Protein AF-A0A1L9QXM4-F1 (afdb_monomer_lite)

InterPro domains:
  IPR019239 Bacterial antitoxin of type II TA system, VapB [PF09957] (9-47)

Organism: NCBI:txid1925591

Radius of gyration: 21.34 Å; chains: 1; bounding box: 46×49×43 Å

Foldseek 3Di:
DPPDPPDDDDDDDPVVLVVLCVVDPDPDSVVSVVVVVVVVVVVVVVVVVVVVVVVPPPPPPPPPVVVVPD

pLDDT: mean 74.16, std 15.81, range [39.0, 94.94]

Secondary structure (DSSP, 8-state):
-------------HHHHHHHHHH-S-SSHHHHHHHHHHHHHHHHHHHHHHHHTTT----TT--TTGGG--

Structure (mmCIF, N/CA/C/O backbone):
data_AF-A0A1L9QXM4-F1
#
_entry.id   AF-A0A1L9QXM4-F1
#
loop_
_atom_site.group_PDB
_atom_site.id
_atom_site.type_symbol
_atom_site.label_atom_id
_atom_site.label_alt_id
_atom_site.label_comp_id
_atom_site.label_asym_id
_atom_site.label_entity_id
_atom_site.label_seq_id
_atom_site.pdbx_PDB_ins_code
_atom_site.Cartn_x
_atom_site.Cartn_y
_atom_site.Cartn_z
_atom_site.occupancy
_atom_site.B_iso_or_equiv
_atom_site.auth_seq_id
_atom_site.auth_comp_id
_atom_site.auth_asym_id
_atom_site.auth_atom_id
_atom_site.pdbx_PDB_model_num
ATOM 1 N N . MET A 1 1 ? 18.827 4.783 16.990 1.00 39.00 1 MET A N 1
ATOM 2 C CA . MET A 1 1 ? 18.633 3.358 16.666 1.00 39.00 1 MET A CA 1
ATOM 3 C C . MET A 1 1 ? 18.412 3.291 15.176 1.00 39.00 1 MET A C 1
ATOM 5 O O . MET A 1 1 ? 17.476 3.909 14.687 1.00 39.00 1 MET A O 1
ATOM 9 N N . GLU A 1 2 ? 19.359 2.693 14.469 1.00 42.34 2 GLU A N 1
ATOM 10 C CA . GLU A 1 2 ? 19.327 2.530 13.020 1.00 42.34 2 GLU A CA 1
ATOM 11 C C . GLU A 1 2 ? 18.201 1.544 12.700 1.00 42.34 2 GLU A C 1
ATOM 13 O O . GLU A 1 2 ? 18.289 0.364 13.034 1.00 42.34 2 GLU A O 1
ATOM 18 N N . ASN A 1 3 ? 17.080 2.051 12.182 1.00 51.69 3 ASN A N 1
ATOM 19 C CA . ASN A 1 3 ? 15.995 1.205 11.699 1.00 51.69 3 ASN A CA 1
ATOM 20 C C . ASN A 1 3 ? 16.499 0.534 10.422 1.00 51.69 3 ASN A C 1
ATOM 22 O O . ASN A 1 3 ? 16.365 1.087 9.337 1.00 51.69 3 ASN A O 1
ATOM 26 N N . ASN A 1 4 ? 17.139 -0.622 10.566 1.00 54.12 4 ASN A N 1
ATOM 27 C CA . ASN A 1 4 ? 17.460 -1.479 9.440 1.00 54.12 4 ASN A CA 1
ATOM 28 C C . ASN A 1 4 ? 16.144 -2.127 8.972 1.00 54.12 4 ASN A C 1
ATOM 30 O O . ASN A 1 4 ? 15.569 -2.895 9.753 1.00 54.12 4 ASN A O 1
ATOM 34 N N . PRO A 1 5 ? 15.610 -1.813 7.777 1.00 58.91 5 PRO A N 1
ATOM 35 C CA . PRO A 1 5 ? 14.402 -2.468 7.300 1.00 58.91 5 PRO A CA 1
ATOM 36 C C . PRO A 1 5 ? 14.698 -3.962 7.136 1.00 58.91 5 PRO A C 1
ATOM 38 O O . PRO A 1 5 ? 15.492 -4.375 6.291 1.00 58.91 5 PRO A O 1
ATOM 41 N N . ALA A 1 6 ? 14.078 -4.790 7.978 1.00 62.00 6 ALA A N 1
ATOM 42 C CA . ALA A 1 6 ? 14.124 -6.234 7.825 1.00 62.00 6 ALA A CA 1
ATOM 43 C C . ALA A 1 6 ? 13.333 -6.597 6.562 1.00 62.00 6 ALA A C 1
ATOM 45 O O . ALA A 1 6 ? 12.101 -6.611 6.568 1.00 62.00 6 ALA A O 1
ATOM 46 N N . GLY A 1 7 ? 14.046 -6.837 5.460 1.00 61.53 7 GLY A N 1
ATOM 47 C CA . GLY A 1 7 ? 13.441 -7.270 4.206 1.00 61.53 7 GLY A CA 1
ATOM 48 C C . GLY A 1 7 ? 12.619 -8.538 4.428 1.00 61.53 7 GLY A C 1
ATOM 49 O O . GLY A 1 7 ? 13.139 -9.545 4.906 1.00 61.53 7 GLY A O 1
ATOM 50 N N . THR A 1 8 ? 11.331 -8.481 4.101 1.00 72.25 8 THR A N 1
ATOM 51 C CA . THR A 1 8 ? 10.432 -9.639 4.131 1.00 72.25 8 THR A CA 1
ATOM 52 C C . THR A 1 8 ? 10.152 -10.054 2.694 1.00 72.25 8 THR A C 1
ATOM 54 O O . THR A 1 8 ? 9.718 -9.227 1.895 1.00 72.25 8 THR A O 1
ATOM 57 N N . LEU A 1 9 ? 10.411 -11.319 2.352 1.00 77.00 9 LEU A N 1
ATOM 58 C CA . LEU A 1 9 ? 10.073 -11.847 1.033 1.00 77.00 9 LEU A CA 1
ATOM 59 C C . LEU A 1 9 ? 8.573 -12.149 0.991 1.00 77.00 9 LEU A C 1
ATOM 61 O O . LEU A 1 9 ? 8.082 -12.976 1.757 1.00 77.00 9 LEU A O 1
ATOM 65 N N . ILE A 1 10 ? 7.859 -11.458 0.108 1.00 81.62 10 ILE A N 1
ATOM 66 C CA . ILE A 1 10 ? 6.425 -11.624 -0.119 1.00 81.62 10 ILE A CA 1
ATOM 67 C C . ILE A 1 10 ? 6.245 -11.971 -1.592 1.00 81.62 10 ILE A C 1
ATOM 69 O O . ILE A 1 10 ? 6.773 -11.277 -2.460 1.00 81.62 10 ILE A O 1
ATOM 73 N N . GLU A 1 11 ? 5.508 -13.041 -1.875 1.00 87.12 11 GLU A N 1
ATOM 74 C CA . GLU A 1 11 ? 5.086 -13.347 -3.238 1.00 87.12 11 GLU A CA 1
ATOM 75 C C . GLU A 1 11 ? 3.926 -12.425 -3.622 1.00 87.12 11 GLU A C 1
ATOM 77 O O . GLU A 1 11 ? 2.911 -12.353 -2.929 1.00 87.12 11 GLU A O 1
ATOM 82 N N . ILE A 1 12 ? 4.099 -11.691 -4.719 1.00 86.06 12 ILE A N 1
ATOM 83 C CA . ILE A 1 12 ? 3.111 -10.756 -5.260 1.00 86.06 12 ILE A CA 1
ATOM 84 C C . ILE A 1 12 ? 2.862 -11.155 -6.711 1.00 86.06 12 ILE A C 1
ATOM 86 O O . ILE A 1 12 ? 3.803 -11.500 -7.427 1.00 86.06 12 ILE A O 1
ATOM 90 N N . ASP A 1 13 ? 1.603 -11.094 -7.145 1.00 91.06 13 ASP A N 1
ATOM 91 C CA . ASP A 1 13 ? 1.253 -11.295 -8.549 1.00 91.06 13 ASP A CA 1
ATOM 92 C C . ASP A 1 13 ? 2.035 -10.291 -9.428 1.00 91.06 13 ASP A C 1
ATOM 94 O O . ASP A 1 13 ? 1.905 -9.075 -9.238 1.00 91.06 13 ASP A O 1
ATOM 98 N N . PRO A 1 14 ? 2.857 -10.766 -10.382 1.00 91.38 14 PRO A N 1
ATOM 99 C CA . PRO A 1 14 ? 3.671 -9.894 -11.218 1.00 91.38 14 PRO A CA 1
ATOM 100 C C . PRO A 1 14 ? 2.834 -8.946 -12.084 1.00 91.38 14 PRO A C 1
ATOM 102 O O . PRO A 1 14 ? 3.282 -7.827 -12.342 1.00 91.38 14 PRO A O 1
ATOM 105 N N . MET A 1 15 ? 1.627 -9.344 -12.504 1.00 94.94 15 MET A N 1
ATOM 106 C CA . MET A 1 15 ? 0.743 -8.466 -13.277 1.00 94.94 15 MET A CA 1
ATOM 107 C C . MET A 1 15 ? 0.230 -7.314 -12.412 1.00 94.94 15 MET A C 1
ATOM 109 O O . MET A 1 15 ? 0.267 -6.161 -12.840 1.00 94.94 15 MET A O 1
ATOM 113 N N . LEU A 1 16 ? -0.159 -7.613 -11.169 1.00 91.31 16 LEU A N 1
ATOM 114 C CA . LEU A 1 16 ? -0.606 -6.608 -10.206 1.00 91.31 16 LEU A CA 1
ATOM 115 C C . LEU A 1 16 ? 0.516 -5.621 -9.861 1.00 91.31 16 LEU A C 1
ATOM 117 O O . LEU A 1 16 ? 0.291 -4.412 -9.822 1.00 91.31 16 LEU A O 1
ATOM 121 N N . LEU A 1 17 ? 1.736 -6.123 -9.638 1.00 90.50 17 LEU A N 1
ATOM 122 C CA . LEU A 1 17 ? 2.892 -5.273 -9.354 1.00 90.50 17 LEU A CA 1
ATOM 123 C C . LEU A 1 17 ? 3.220 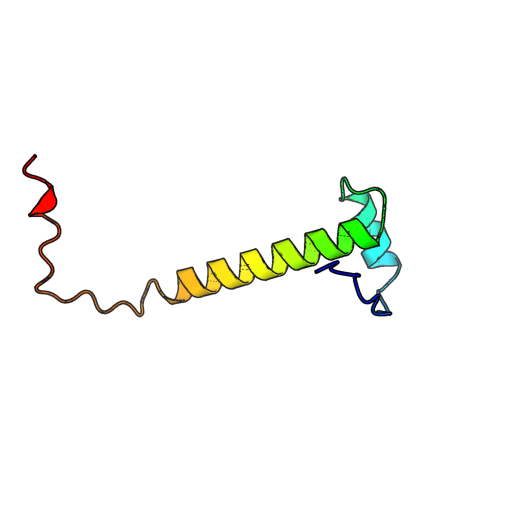-4.359 -10.540 1.00 90.50 17 LEU A C 1
ATOM 125 O O . LEU A 1 17 ? 3.520 -3.183 -10.343 1.00 90.50 17 LEU A O 1
ATOM 129 N N . GLN A 1 18 ? 3.153 -4.882 -11.765 1.00 92.44 18 GLN A N 1
ATOM 130 C CA . GLN A 1 18 ? 3.419 -4.102 -12.969 1.00 92.44 18 GLN A CA 1
ATOM 131 C C . GLN A 1 18 ? 2.376 -2.998 -13.177 1.00 92.44 18 GLN A C 1
ATOM 133 O O . GLN A 1 18 ? 2.743 -1.867 -13.498 1.00 92.44 18 GLN A O 1
ATOM 138 N N . GLU A 1 19 ? 1.094 -3.303 -12.972 1.00 94.06 19 GLU A N 1
ATOM 139 C CA . GLU A 1 19 ? 0.022 -2.309 -13.050 1.00 94.06 19 GLU A CA 1
ATOM 140 C C . GLU A 1 19 ? 0.200 -1.221 -11.983 1.00 94.06 19 GLU A C 1
ATOM 142 O O . GLU A 1 19 ? 0.172 -0.029 -12.292 1.00 94.06 19 GLU A O 1
ATOM 147 N N . ALA A 1 20 ? 0.485 -1.619 -10.741 1.00 90.56 20 ALA A N 1
ATOM 148 C CA . ALA A 1 20 ? 0.723 -0.682 -9.653 1.00 90.56 20 ALA A CA 1
ATOM 149 C C . ALA A 1 20 ? 1.958 0.203 -9.906 1.00 90.56 20 ALA A C 1
ATOM 151 O O . ALA A 1 20 ? 1.900 1.405 -9.652 1.00 90.56 20 ALA A O 1
ATOM 152 N N . LEU A 1 21 ? 3.044 -0.347 -10.466 1.00 92.25 21 LEU A N 1
ATOM 153 C CA . LEU A 1 21 ? 4.229 0.419 -10.874 1.00 92.25 21 LEU A CA 1
ATOM 154 C C . LEU A 1 21 ? 3.919 1.414 -11.996 1.00 92.25 21 LEU A C 1
ATOM 156 O O . LEU A 1 21 ? 4.409 2.538 -11.954 1.00 92.25 21 LEU A O 1
ATOM 160 N N . ALA A 1 22 ? 3.093 1.031 -12.971 1.00 92.44 22 ALA A N 1
ATOM 161 C CA . ALA A 1 22 ? 2.705 1.911 -14.072 1.00 92.44 22 ALA A CA 1
ATOM 162 C C . ALA A 1 22 ? 1.857 3.111 -13.606 1.00 92.44 22 ALA A C 1
ATOM 164 O O . ALA A 1 22 ? 1.923 4.182 -14.208 1.00 92.44 22 ALA A O 1
ATOM 165 N N . LEU A 1 23 ? 1.075 2.938 -12.535 1.00 92.31 23 LEU A N 1
ATOM 166 C CA . LEU A 1 23 ? 0.272 3.997 -11.907 1.00 92.31 23 LEU A CA 1
ATOM 167 C C . LEU A 1 23 ? 1.053 4.809 -10.860 1.00 92.31 23 LEU A C 1
ATOM 169 O O . LEU A 1 23 ? 0.632 5.892 -10.448 1.00 92.31 23 LEU A O 1
ATOM 173 N N . SER A 1 24 ? 2.185 4.276 -10.421 1.00 82.56 24 SER A N 1
ATOM 174 C CA . SER A 1 24 ? 3.038 4.818 -9.377 1.00 82.56 24 SER A CA 1
ATOM 175 C C . SER A 1 24 ? 4.010 5.866 -9.918 1.00 82.56 24 SER A C 1
ATOM 177 O O . SER A 1 24 ? 4.475 5.804 -11.052 1.00 82.56 24 SER A O 1
ATOM 179 N N . LYS A 1 25 ? 4.371 6.833 -9.068 1.00 85.12 25 LYS A N 1
ATOM 180 C CA . LYS A 1 25 ? 5.488 7.759 -9.333 1.00 85.12 25 LYS A CA 1
ATOM 181 C C . LYS A 1 25 ? 6.837 7.201 -8.866 1.00 85.12 25 LYS A C 1
ATOM 183 O O . LYS A 1 25 ? 7.870 7.802 -9.153 1.00 85.12 25 LYS A O 1
ATOM 188 N N . SER A 1 26 ? 6.820 6.099 -8.123 1.00 81.06 26 SER A N 1
ATOM 189 C CA . SER A 1 26 ? 7.994 5.462 -7.542 1.00 81.06 26 SER A CA 1
ATOM 190 C C . SER A 1 26 ? 8.707 4.584 -8.573 1.00 81.06 26 SER A C 1
ATOM 192 O O . SER A 1 26 ? 8.052 3.784 -9.247 1.00 81.06 26 SER A O 1
ATOM 194 N N . PRO A 1 27 ? 10.041 4.687 -8.681 1.00 78.62 27 PRO A N 1
ATOM 195 C CA . PRO A 1 27 ? 10.839 3.875 -9.593 1.00 78.62 27 PRO A CA 1
ATOM 196 C C . PRO A 1 27 ? 11.081 2.442 -9.098 1.00 78.62 27 PRO A C 1
ATOM 198 O O . PRO A 1 27 ? 11.449 1.592 -9.909 1.00 78.62 27 PRO A O 1
ATOM 201 N N . THR A 1 28 ? 10.915 2.154 -7.798 1.00 87.81 28 THR A N 1
ATOM 202 C CA . THR A 1 28 ? 11.247 0.839 -7.222 1.00 87.81 28 THR A CA 1
ATOM 203 C C . THR A 1 28 ? 10.035 0.121 -6.609 1.00 87.81 28 THR A C 1
ATOM 205 O O . THR A 1 28 ? 9.170 0.765 -6.008 1.00 87.81 28 THR A O 1
ATOM 208 N N . PRO A 1 29 ? 9.969 -1.227 -6.700 1.00 86.12 29 PRO A N 1
ATOM 209 C CA . PRO A 1 29 ? 8.926 -2.020 -6.041 1.00 86.12 29 PRO A CA 1
ATOM 210 C C . PRO A 1 29 ? 8.869 -1.824 -4.523 1.00 86.12 29 PRO A C 1
ATOM 212 O O . PRO A 1 29 ? 7.786 -1.834 -3.946 1.00 86.12 29 PRO A O 1
ATOM 215 N N . THR A 1 30 ? 10.021 -1.631 -3.874 1.00 87.31 30 THR A N 1
ATOM 216 C CA . THR A 1 30 ? 10.104 -1.432 -2.421 1.00 87.31 30 THR A CA 1
ATOM 217 C C . THR A 1 30 ? 9.438 -0.127 -2.004 1.00 87.31 30 THR A C 1
ATOM 219 O O . THR A 1 30 ? 8.584 -0.138 -1.123 1.00 87.31 30 THR A O 1
ATOM 222 N N . GLU A 1 31 ? 9.764 0.982 -2.672 1.00 87.19 31 GLU A N 1
ATOM 223 C CA . GLU A 1 31 ? 9.150 2.285 -2.387 1.00 87.19 31 GLU A CA 1
ATOM 224 C C . GLU A 1 31 ? 7.646 2.273 -2.664 1.00 87.19 31 GLU A C 1
ATOM 226 O O . GLU A 1 31 ? 6.867 2.837 -1.896 1.00 87.19 31 GLU A O 1
ATOM 231 N N . LEU A 1 32 ? 7.228 1.605 -3.744 1.00 90.62 32 LEU A N 1
ATOM 232 C CA . LEU A 1 32 ? 5.814 1.411 -4.052 1.00 90.62 32 LEU A CA 1
ATOM 233 C C . LEU A 1 32 ? 5.095 0.658 -2.925 1.00 90.62 32 LEU A C 1
ATOM 235 O O . LEU A 1 32 ? 4.021 1.073 -2.491 1.00 90.62 32 LEU A O 1
ATOM 239 N N . LEU A 1 33 ? 5.684 -0.439 -2.446 1.00 88.56 33 LEU A N 1
ATOM 240 C CA . LEU A 1 33 ? 5.088 -1.268 -1.404 1.00 88.56 33 LEU A CA 1
ATOM 241 C C . LEU A 1 33 ? 5.012 -0.527 -0.063 1.00 88.56 33 LEU A C 1
ATOM 243 O O . LEU A 1 33 ? 3.980 -0.581 0.604 1.00 88.56 33 LEU A O 1
ATOM 247 N N . GLU A 1 34 ? 6.064 0.198 0.318 1.00 89.06 34 GLU A N 1
ATOM 248 C CA . GLU A 1 34 ? 6.063 1.025 1.529 1.00 89.06 34 GLU A CA 1
ATOM 249 C C . GLU A 1 34 ? 4.983 2.111 1.471 1.00 89.06 34 GLU A C 1
ATOM 251 O O . GLU A 1 34 ? 4.213 2.260 2.425 1.00 89.06 34 GLU A O 1
ATOM 256 N N . ALA A 1 35 ? 4.871 2.820 0.343 1.00 89.38 35 ALA A N 1
ATOM 257 C CA . ALA A 1 35 ? 3.840 3.834 0.142 1.00 89.38 35 ALA A CA 1
ATOM 258 C C . ALA A 1 35 ? 2.427 3.227 0.205 1.00 89.38 35 ALA A C 1
ATOM 260 O O . ALA A 1 35 ? 1.571 3.724 0.940 1.00 89.38 35 ALA A O 1
ATOM 261 N N . ALA A 1 36 ? 2.195 2.102 -0.479 1.00 88.81 36 ALA A N 1
ATOM 262 C CA . ALA A 1 36 ? 0.909 1.407 -0.469 1.00 88.81 36 ALA A CA 1
ATOM 263 C C . ALA A 1 36 ? 0.510 0.934 0.942 1.00 88.81 36 ALA A C 1
ATOM 265 O O . ALA A 1 36 ? -0.648 1.069 1.345 1.00 88.81 36 ALA A O 1
ATOM 266 N N . LEU A 1 37 ? 1.463 0.426 1.732 1.00 89.25 37 LEU A N 1
ATOM 267 C CA . LEU A 1 37 ? 1.219 0.0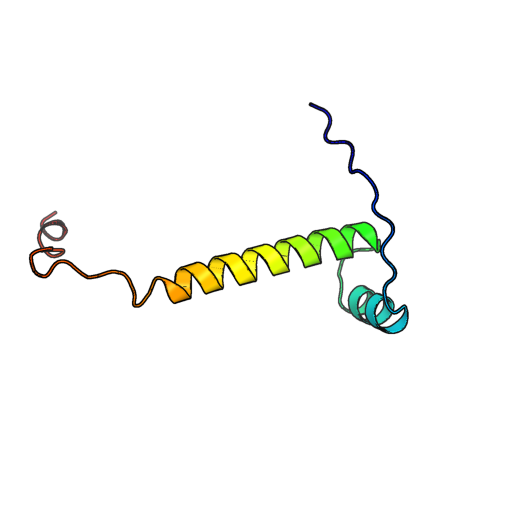41 3.125 1.00 89.25 37 LEU A CA 1
ATOM 268 C C . LEU A 1 37 ? 0.884 1.254 4.003 1.00 89.25 37 LEU A C 1
ATOM 270 O O . LEU A 1 37 ? -0.027 1.177 4.834 1.00 89.25 37 LEU A O 1
ATOM 274 N N . GLN A 1 38 ? 1.572 2.382 3.817 1.00 89.31 38 GLN A N 1
ATOM 275 C CA . GLN A 1 38 ? 1.266 3.622 4.532 1.00 89.31 38 GLN A CA 1
ATOM 276 C C . GLN A 1 38 ? -0.136 4.141 4.195 1.00 89.31 38 GLN A C 1
ATOM 278 O O . GLN A 1 38 ? -0.870 4.533 5.107 1.00 89.31 38 GLN A O 1
ATOM 283 N N . GLU A 1 39 ? -0.529 4.130 2.922 1.00 90.12 39 GLU A N 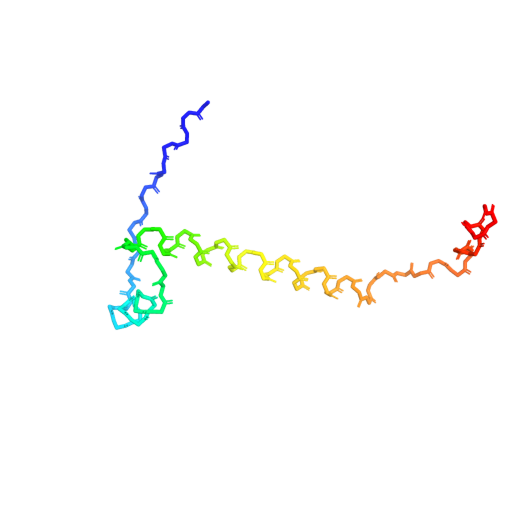1
ATOM 284 C CA . GLU A 1 39 ? -1.878 4.512 2.489 1.00 90.12 39 GLU A CA 1
ATOM 285 C C . GLU A 1 39 ? -2.941 3.567 3.053 1.00 90.12 39 GLU A C 1
ATOM 287 O O . GLU A 1 39 ? -3.945 4.027 3.605 1.00 90.12 39 GLU A O 1
ATOM 292 N N . TYR A 1 40 ? -2.695 2.255 3.011 1.00 87.31 40 TYR A N 1
ATOM 293 C CA . TYR A 1 40 ? -3.592 1.256 3.588 1.00 87.31 40 TYR A CA 1
ATOM 294 C C . TYR A 1 40 ? -3.823 1.502 5.084 1.00 87.31 40 TYR A C 1
ATOM 296 O O . TYR A 1 40 ? -4.967 1.552 5.548 1.00 87.31 40 TYR A O 1
ATOM 304 N N . ILE A 1 41 ? -2.747 1.715 5.849 1.00 85.62 41 ILE A N 1
ATOM 305 C CA . ILE A 1 41 ? -2.831 2.009 7.285 1.00 85.62 41 ILE A CA 1
ATOM 306 C C . ILE A 1 41 ? -3.606 3.307 7.527 1.00 85.62 41 ILE A C 1
ATOM 308 O O . ILE A 1 41 ? -4.470 3.344 8.407 1.00 85.62 41 ILE A O 1
ATOM 312 N N . GLN A 1 42 ? -3.318 4.368 6.772 1.00 89.06 42 GLN A N 1
ATOM 313 C CA . GLN A 1 42 ? -4.000 5.656 6.917 1.00 89.06 42 GLN A CA 1
ATOM 314 C C . GLN A 1 42 ? -5.495 5.540 6.613 1.00 89.06 42 GLN A C 1
ATOM 316 O O . GLN A 1 42 ? -6.309 5.982 7.424 1.00 89.06 42 GLN A O 1
ATOM 321 N N . SER A 1 43 ? -5.855 4.874 5.514 1.00 87.25 43 SER A N 1
ATOM 322 C CA . SER A 1 43 ? -7.243 4.613 5.129 1.00 87.25 43 SER A CA 1
ATOM 323 C C . SER A 1 43 ? -7.996 3.864 6.234 1.00 87.25 43 SER A C 1
ATOM 325 O O . SER A 1 43 ? -9.069 4.288 6.666 1.00 87.25 43 SER A O 1
ATOM 327 N N . ARG A 1 44 ? -7.397 2.809 6.803 1.00 86.06 44 ARG A N 1
ATOM 328 C CA . ARG A 1 44 ? -8.007 2.047 7.908 1.00 86.06 44 ARG A CA 1
ATOM 329 C C . ARG A 1 44 ? -8.127 2.851 9.202 1.00 86.06 44 ARG A C 1
ATOM 331 O O . ARG A 1 44 ? -9.130 2.726 9.902 1.00 86.06 44 ARG A O 1
ATOM 338 N N . ARG A 1 45 ? -7.144 3.695 9.527 1.00 84.81 45 ARG A N 1
ATOM 339 C CA . ARG A 1 45 ? -7.221 4.588 10.697 1.00 84.81 45 ARG A CA 1
ATOM 340 C C . ARG A 1 45 ? -8.338 5.615 10.545 1.00 84.81 45 ARG A C 1
ATOM 342 O O . ARG A 1 45 ? -9.071 5.840 11.502 1.00 84.81 45 ARG A O 1
ATOM 349 N N . GLN A 1 46 ? -8.483 6.201 9.360 1.00 76.88 46 GLN A N 1
ATOM 350 C CA . GLN A 1 46 ? -9.557 7.151 9.075 1.00 76.88 46 GLN A CA 1
ATOM 351 C C . GLN A 1 46 ? -10.928 6.479 9.148 1.00 76.88 46 GLN A C 1
ATOM 353 O O . GLN A 1 46 ? -11.823 7.028 9.779 1.00 76.88 46 GLN A O 1
ATOM 358 N N . LEU A 1 47 ? -11.080 5.266 8.608 1.00 77.31 47 LEU A N 1
ATOM 359 C CA . LEU A 1 47 ? -12.322 4.499 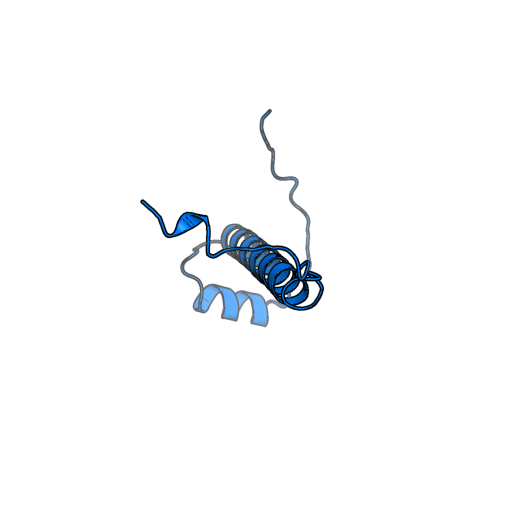8.750 1.00 77.31 47 LEU A CA 1
ATOM 360 C C . LEU A 1 47 ? -12.666 4.223 10.217 1.00 77.31 47 LEU A C 1
ATOM 362 O O . LEU A 1 47 ? -13.812 4.401 10.602 1.00 77.31 47 LEU A O 1
ATOM 366 N N . LYS A 1 48 ? -11.683 3.896 11.063 1.00 66.69 48 LYS A N 1
ATOM 367 C CA . LYS A 1 48 ? -11.917 3.742 12.507 1.00 66.69 48 LYS A CA 1
ATOM 368 C C . LYS A 1 48 ? -12.352 5.049 13.179 1.00 66.69 48 LYS A C 1
ATOM 370 O O . LYS A 1 48 ? -13.155 5.025 14.101 1.00 66.69 48 LYS A O 1
ATOM 375 N N . VAL A 1 49 ? -11.844 6.196 12.725 1.00 61.38 49 VAL A N 1
ATOM 376 C CA . VAL A 1 49 ? -12.338 7.509 13.173 1.00 61.38 49 VAL A CA 1
ATOM 377 C C . VAL A 1 49 ? -13.780 7.731 12.709 1.00 61.38 49 VAL A C 1
ATOM 379 O O . VAL A 1 49 ? -14.591 8.195 13.501 1.00 61.38 49 VAL A O 1
ATOM 382 N N . VAL A 1 50 ? -14.125 7.352 11.475 1.00 61.00 50 VAL A N 1
ATOM 383 C CA . VAL A 1 50 ? -15.508 7.398 10.962 1.00 61.00 50 VAL A CA 1
ATOM 384 C C . VAL A 1 50 ? -16.435 6.473 11.757 1.00 61.00 50 VAL A C 1
ATOM 386 O O . VAL A 1 50 ? -17.541 6.879 12.082 1.00 61.00 50 VAL A O 1
ATOM 389 N N . GLU A 1 51 ? -15.985 5.282 12.155 1.00 58.50 51 GLU A N 1
ATOM 390 C CA . GLU A 1 51 ? -16.748 4.382 13.035 1.00 58.50 51 GLU A CA 1
ATOM 391 C C . GLU A 1 51 ? -17.001 4.989 14.427 1.00 58.50 51 GLU A C 1
ATOM 393 O O . GLU A 1 51 ? -18.027 4.700 15.039 1.00 58.50 51 GLU A O 1
ATOM 398 N N . LEU A 1 52 ? -16.114 5.866 14.919 1.00 56.75 52 LEU A N 1
ATOM 399 C CA . LEU A 1 52 ? -16.333 6.607 16.168 1.00 56.75 52 LEU A CA 1
ATOM 400 C C . LEU A 1 52 ? -17.385 7.723 16.020 1.00 56.75 52 LEU A C 1
ATOM 402 O O . LEU A 1 52 ? -18.024 8.090 17.011 1.00 56.75 52 LEU A O 1
ATOM 406 N N . PHE A 1 53 ? -17.622 8.244 14.808 1.00 53.41 53 PHE A N 1
ATOM 407 C CA . PHE A 1 53 ? -18.735 9.160 14.519 1.00 53.41 53 PHE A CA 1
ATOM 408 C C . PHE A 1 53 ? -20.069 8.390 14.543 1.00 53.41 53 PHE A C 1
ATOM 410 O O . PHE A 1 53 ?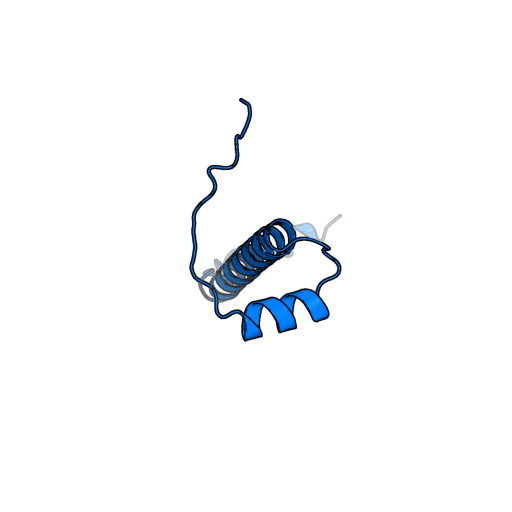 -20.635 8.030 13.517 1.00 53.41 53 PHE A O 1
ATOM 417 N N . GLY A 1 54 ? -20.564 8.118 15.748 1.00 53.34 54 GLY A N 1
ATOM 418 C CA . GLY A 1 54 ? -21.780 7.339 16.007 1.00 53.34 54 GLY A CA 1
ATOM 419 C C . GLY A 1 54 ? -21.738 6.580 17.335 1.00 53.34 54 GLY A C 1
ATOM 420 O O . GLY A 1 54 ? -22.784 6.198 17.849 1.00 53.34 54 GLY A O 1
ATOM 421 N N . THR A 1 55 ? -20.544 6.407 17.915 1.00 53.97 55 THR A N 1
ATOM 422 C CA . THR A 1 55 ? -20.344 5.819 19.253 1.00 53.97 55 THR A CA 1
ATOM 423 C C . THR A 1 55 ? -19.984 6.853 20.317 1.00 53.97 55 THR A C 1
ATOM 425 O O . THR A 1 55 ? -19.845 6.502 21.486 1.00 53.97 55 THR A O 1
ATOM 428 N N . ILE A 1 56 ? -19.764 8.114 19.931 1.00 56.59 56 ILE A N 1
ATOM 429 C CA . ILE A 1 56 ? -19.612 9.209 20.888 1.00 56.59 56 ILE A CA 1
ATOM 430 C C . ILE A 1 56 ? -21.013 9.536 21.396 1.00 56.59 56 ILE A C 1
ATOM 432 O O . ILE A 1 56 ? -21.802 10.171 20.695 1.00 56.59 56 ILE A O 1
ATOM 436 N N . ASP A 1 57 ? -21.316 9.070 22.605 1.00 52.78 57 ASP A N 1
ATOM 437 C CA . ASP A 1 57 ? -22.466 9.543 23.362 1.00 52.78 57 ASP A CA 1
ATOM 438 C C . ASP A 1 57 ? -22.207 11.024 23.659 1.00 52.78 57 ASP A C 1
ATOM 440 O O . ASP A 1 57 ? -21.327 11.383 24.447 1.00 52.78 57 ASP A O 1
ATOM 444 N N . TYR A 1 58 ? -22.887 11.905 22.929 1.00 53.94 58 TYR A N 1
ATOM 445 C CA . TYR A 1 58 ? -22.869 13.322 23.251 1.00 53.94 58 TYR A CA 1
ATOM 446 C C . TYR A 1 58 ? -23.617 13.474 24.568 1.00 53.94 58 TYR A C 1
ATOM 448 O O . TYR A 1 58 ? -24.843 13.370 24.598 1.00 53.94 58 TYR A O 1
ATOM 456 N N . ASP A 1 59 ? -22.872 13.708 25.645 1.00 56.31 59 ASP A N 1
ATOM 457 C CA . ASP A 1 59 ? -23.450 14.059 26.935 1.00 56.31 59 ASP A CA 1
ATOM 458 C C . ASP A 1 59 ? -24.420 15.233 26.726 1.00 56.31 59 ASP A C 1
ATOM 460 O O . ASP A 1 59 ? -24.039 16.285 26.199 1.00 56.31 59 ASP A O 1
ATOM 464 N N . GLN A 1 60 ? -25.699 15.035 27.056 1.00 57.69 60 GLN A N 1
ATOM 465 C CA . GLN A 1 60 ? -26.750 16.014 26.762 1.00 57.69 60 GLN A CA 1
ATOM 466 C C . GLN A 1 60 ? -26.557 17.325 27.535 1.00 57.69 60 GLN A C 1
ATOM 468 O O . GLN A 1 60 ? -27.145 18.347 27.174 1.00 57.69 60 GLN A O 1
ATOM 473 N N . GLU A 1 61 ? -25.693 17.322 28.551 1.00 60.59 61 GLU A N 1
ATOM 474 C CA . GLU A 1 61 ? -25.306 18.509 29.312 1.00 60.59 61 GLU A CA 1
ATOM 475 C C . GLU A 1 61 ? -24.130 19.285 28.684 1.00 60.59 61 GLU A C 1
ATOM 477 O O . GLU A 1 61 ? -23.769 20.366 29.162 1.00 60.59 61 GLU A O 1
ATOM 482 N N . TYR A 1 62 ? -23.543 18.806 27.579 1.00 58.62 62 TYR A N 1
ATOM 483 C CA . TYR A 1 62 ? -22.398 19.458 26.943 1.00 58.62 62 TYR A CA 1
ATOM 484 C C . TYR A 1 62 ? -22.797 20.742 26.188 1.00 58.62 62 TYR A C 1
ATOM 486 O O . TYR A 1 62 ? -23.121 20.751 24.995 1.00 58.62 62 TYR A O 1
ATOM 494 N N . ASN A 1 63 ? -22.747 21.882 26.883 1.00 58.50 63 ASN A N 1
ATOM 495 C CA . ASN A 1 63 ? -23.048 23.199 26.321 1.00 58.50 63 ASN A CA 1
ATOM 496 C C . ASN A 1 63 ? -21.877 23.776 25.497 1.00 58.50 63 ASN A C 1
ATOM 498 O O . ASN A 1 63 ? -21.193 24.721 25.895 1.00 58.50 63 ASN A O 1
ATOM 502 N N . TYR A 1 64 ? -21.712 23.276 24.272 1.00 61.06 64 TYR A N 1
ATOM 503 C CA . TYR A 1 64 ? -20.763 23.786 23.266 1.00 61.06 64 TYR A CA 1
ATOM 504 C C . TYR A 1 64 ? -20.979 25.266 22.867 1.00 61.06 64 TYR A C 1
ATOM 506 O O . TYR A 1 64 ? -20.214 25.821 22.077 1.00 61.06 64 TYR A O 1
ATOM 514 N N . LYS A 1 65 ? -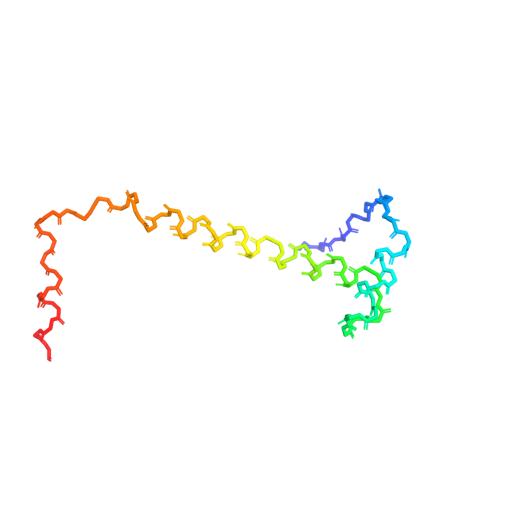22.033 25.940 23.357 1.00 59.19 65 LYS A N 1
ATOM 515 C CA . LYS A 1 65 ? -22.291 27.364 23.078 1.00 59.19 65 LYS A CA 1
ATOM 516 C C . LYS A 1 65 ? -21.560 28.309 24.034 1.00 59.19 65 LYS A C 1
ATOM 518 O O . LYS A 1 65 ? -21.482 29.494 23.720 1.00 59.19 65 LYS A O 1
ATOM 523 N N . GLN A 1 66 ? -20.988 27.816 25.136 1.00 59.12 66 GLN A N 1
ATOM 524 C CA . GLN A 1 66 ? -20.255 28.657 26.096 1.00 59.12 66 GLN A CA 1
ATOM 525 C C . GLN A 1 66 ? -18.941 29.222 25.532 1.00 59.12 66 GLN A C 1
ATOM 527 O O . GLN A 1 66 ? -18.491 30.270 25.973 1.00 59.12 66 GLN A O 1
ATOM 532 N N . GLN A 1 67 ? -18.369 28.596 24.499 1.00 60.56 67 GLN A N 1
ATOM 533 C CA . GLN A 1 67 ? -17.135 29.060 23.848 1.00 60.56 67 GLN A CA 1
ATOM 534 C C . GLN A 1 67 ? -17.362 30.112 22.744 1.00 60.56 67 GLN A C 1
ATOM 536 O O . GLN A 1 67 ? -16.408 30.535 22.102 1.00 60.56 67 GLN A O 1
ATOM 541 N N . ARG A 1 68 ? -18.613 30.541 22.505 1.00 63.31 68 ARG A N 1
ATOM 542 C CA . ARG A 1 68 ? -18.958 31.586 21.519 1.00 63.31 68 ARG A CA 1
ATOM 543 C C . ARG A 1 68 ? -19.083 32.991 22.110 1.00 63.31 68 ARG A C 1
ATOM 545 O O . ARG A 1 68 ? -19.508 33.898 21.404 1.00 63.31 68 ARG A O 1
ATOM 552 N N . GLN A 1 69 ? -18.750 33.169 23.385 1.00 57.00 69 GLN A N 1
ATOM 553 C CA . GLN A 1 69 ? -18.624 34.493 23.990 1.00 57.00 69 GLN A CA 1
ATOM 554 C C . GLN A 1 69 ? -17.147 34.841 24.159 1.00 57.00 69 GLN A C 1
ATOM 556 O O . GLN A 1 69 ? -16.603 34.793 25.258 1.00 57.00 69 GLN A O 1
ATOM 561 N N . ILE A 1 70 ? -16.513 35.150 23.033 1.00 58.56 70 ILE A N 1
ATOM 562 C CA . ILE A 1 70 ? -15.275 35.927 22.935 1.00 58.56 70 ILE A CA 1
ATOM 563 C C . ILE A 1 70 ? -15.443 36.918 21.794 1.00 58.56 70 ILE A C 1
ATOM 565 O O . ILE A 1 70 ? -16.071 36.528 20.782 1.00 58.56 70 ILE A O 1
#

Sequence (70 aa):
MENNPAGTLIEIDPMLLQEALALSKSPTPTELLEAALQEYIQSRRQLKVVELFGTIDYDQEYNYKQQRQI